Protein AF-A0A6L7WNU8-F1 (afdb_monomer_lite)

Structure (mmCIF, N/CA/C/O backbone):
data_AF-A0A6L7WNU8-F1
#
_entry.id   AF-A0A6L7WNU8-F1
#
loop_
_atom_site.group_PDB
_atom_site.id
_atom_site.type_symbol
_atom_site.label_atom_id
_atom_site.label_alt_id
_atom_site.label_comp_id
_atom_site.label_asym_id
_atom_site.label_entity_id
_atom_site.label_seq_id
_atom_site.pdbx_PDB_ins_code
_atom_site.Cartn_x
_atom_site.Cartn_y
_atom_site.Cartn_z
_atom_site.occupancy
_atom_site.B_iso_or_equiv
_atom_site.auth_seq_id
_atom_site.auth_comp_id
_atom_site.auth_asym_id
_atom_site.auth_atom_id
_atom_site.pdbx_PDB_model_num
ATOM 1 N N . MET A 1 1 ? -3.412 -7.242 -6.534 1.00 92.12 1 MET A N 1
ATOM 2 C CA . MET A 1 1 ? -2.063 -7.328 -7.131 1.00 92.12 1 MET A CA 1
ATOM 3 C C . MET A 1 1 ? -1.898 -6.147 -8.066 1.00 92.12 1 MET A C 1
ATOM 5 O O . MET A 1 1 ? -2.909 -5.659 -8.561 1.00 92.12 1 MET A O 1
ATOM 9 N N . PHE A 1 2 ? -0.665 -5.700 -8.271 1.00 95.94 2 PHE A N 1
ATOM 10 C CA . PHE A 1 2 ? -0.304 -4.591 -9.147 1.00 95.94 2 PHE A CA 1
ATOM 11 C C . PHE A 1 2 ? 0.845 -5.023 -10.057 1.00 95.94 2 PHE A C 1
ATOM 13 O O . PHE A 1 2 ? 1.655 -5.867 -9.668 1.00 95.94 2 PHE A O 1
ATOM 20 N N . SER A 1 3 ? 0.903 -4.447 -11.251 1.00 96.38 3 SER A N 1
ATOM 21 C CA . SER A 1 3 ? 1.944 -4.697 -12.242 1.00 96.38 3 SER A CA 1
ATOM 22 C C . SER A 1 3 ? 2.617 -3.397 -12.675 1.00 96.38 3 SER A C 1
ATOM 24 O O . SER A 1 3 ? 2.047 -2.311 -12.530 1.00 96.38 3 SER A O 1
ATOM 26 N N . PHE A 1 4 ? 3.823 -3.515 -13.227 1.00 93.62 4 PHE A N 1
ATOM 27 C CA . PHE A 1 4 ? 4.545 -2.421 -13.874 1.00 93.62 4 PHE A CA 1
ATOM 28 C C . PHE A 1 4 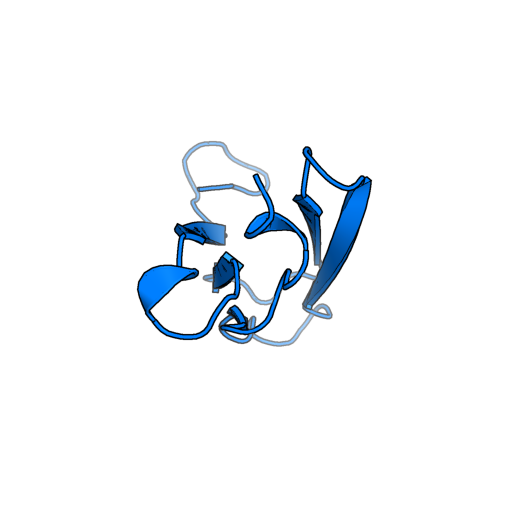? 4.789 -2.763 -15.342 1.00 93.62 4 PHE A C 1
ATOM 30 O O . PHE A 1 4 ? 5.060 -3.918 -15.662 1.00 93.62 4 PHE A O 1
ATOM 37 N N . PHE A 1 5 ? 4.748 -1.747 -16.211 1.00 94.12 5 PHE A N 1
ATOM 38 C CA . PHE A 1 5 ? 4.991 -1.800 -17.666 1.00 94.12 5 PHE A CA 1
ATOM 39 C C . PHE A 1 5 ? 4.018 -2.667 -18.484 1.00 94.12 5 PHE A C 1
ATOM 41 O O . PHE A 1 5 ? 3.512 -2.198 -19.500 1.00 94.12 5 PHE A O 1
ATOM 48 N N . ASP A 1 6 ? 3.736 -3.891 -18.040 1.00 95.56 6 ASP A N 1
ATOM 49 C CA . ASP A 1 6 ? 2.842 -4.856 -18.668 1.00 95.56 6 ASP A CA 1
ATOM 50 C C . ASP A 1 6 ? 1.802 -5.390 -17.670 1.00 95.56 6 ASP A C 1
ATOM 52 O O . ASP A 1 6 ? 2.058 -5.534 -16.476 1.00 95.56 6 ASP A O 1
ATOM 56 N N . GLY A 1 7 ? 0.597 -5.680 -18.159 1.00 95.19 7 GLY A N 1
ATOM 57 C CA . GLY A 1 7 ? -0.521 -6.132 -17.331 1.00 95.19 7 GLY A CA 1
ATOM 58 C C . GLY A 1 7 ? -0.393 -7.562 -16.802 1.00 95.19 7 GLY A C 1
ATOM 59 O O . GLY A 1 7 ? -1.089 -7.897 -15.853 1.00 95.19 7 GLY A O 1
ATOM 60 N N . ALA A 1 8 ? 0.453 -8.409 -17.395 1.00 94.50 8 ALA A N 1
ATOM 61 C CA . ALA A 1 8 ? 0.625 -9.805 -16.993 1.00 94.50 8 ALA A CA 1
ATOM 62 C C . ALA A 1 8 ? 1.824 -10.029 -16.054 1.00 94.50 8 ALA A C 1
ATOM 64 O O . ALA A 1 8 ? 1.962 -11.120 -15.498 1.00 94.50 8 ALA A O 1
ATOM 65 N N . ASN A 1 9 ? 2.677 -9.020 -15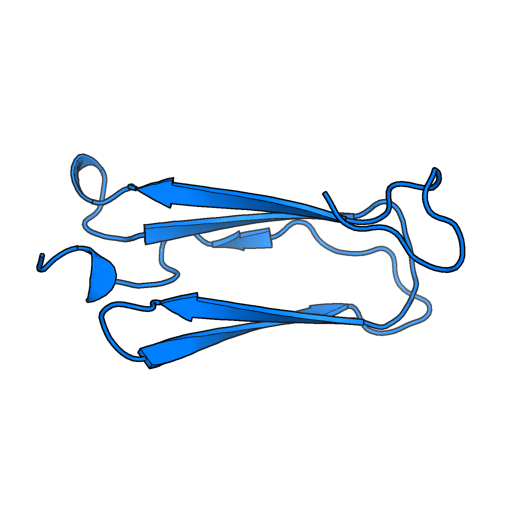.857 1.00 94.81 9 ASN A N 1
ATOM 66 C CA . ASN A 1 9 ? 3.838 -9.101 -14.977 1.00 94.81 9 ASN A CA 1
ATOM 67 C C . ASN A 1 9 ? 3.492 -8.599 -13.565 1.00 94.81 9 ASN A C 1
ATOM 69 O O . ASN A 1 9 ? 3.556 -7.403 -13.282 1.00 94.81 9 ASN A O 1
ATOM 73 N N . TRP A 1 10 ? 3.054 -9.496 -12.681 1.00 96.56 10 TRP A N 1
ATOM 74 C CA . TRP A 1 10 ? 2.698 -9.127 -11.309 1.00 96.56 10 TRP A CA 1
ATOM 75 C C . TRP A 1 10 ? 3.932 -8.789 -10.487 1.00 96.56 10 TRP A C 1
ATOM 77 O O . TRP A 1 10 ? 4.782 -9.642 -10.278 1.00 96.56 10 TRP A O 1
ATOM 87 N N . GLU A 1 11 ? 3.968 -7.567 -9.965 1.00 97.44 11 GLU A N 1
ATOM 88 C CA . GLU A 1 11 ? 5.138 -7.041 -9.264 1.00 97.44 11 GLU A CA 1
ATOM 89 C C . GLU A 1 11 ? 4.887 -6.827 -7.782 1.00 97.44 11 GLU A C 1
ATOM 91 O O . GLU A 1 11 ? 5.798 -6.994 -6.980 1.00 97.44 11 GLU A O 1
ATOM 96 N N . VAL A 1 12 ? 3.658 -6.469 -7.397 1.00 97.69 12 VAL A N 1
ATOM 97 C CA . VAL A 1 12 ? 3.319 -6.164 -6.004 1.00 97.69 12 VAL A CA 1
ATOM 98 C C . VAL A 1 12 ? 2.018 -6.853 -5.605 1.00 97.69 12 VAL A C 1
ATOM 100 O O . VAL A 1 12 ? 0.946 -6.632 -6.182 1.00 97.69 12 VAL A O 1
ATOM 103 N N . LEU A 1 13 ? 2.076 -7.650 -4.545 1.00 98.00 13 LEU A N 1
ATOM 104 C CA . LEU A 1 13 ? 0.907 -8.101 -3.802 1.00 98.00 13 LEU A CA 1
ATOM 105 C C . LEU A 1 13 ? 0.727 -7.200 -2.580 1.00 98.00 13 LEU A C 1
ATOM 107 O O . LEU A 1 13 ? 1.657 -7.041 -1.800 1.00 98.00 13 LEU A O 1
ATOM 111 N N . ILE A 1 14 ? -0.485 -6.682 -2.375 1.00 98.06 14 ILE A N 1
ATOM 112 C CA . ILE A 1 14 ? -0.888 -6.017 -1.130 1.00 98.06 14 ILE A CA 1
ATOM 113 C C . ILE A 1 14 ? -2.131 -6.706 -0.592 1.00 98.06 14 ILE A C 1
ATOM 115 O O . ILE A 1 14 ? -3.046 -7.026 -1.355 1.00 98.06 14 ILE A O 1
ATOM 119 N N . LYS A 1 15 ? -2.161 -6.918 0.723 1.00 97.62 15 LYS A N 1
ATOM 120 C CA . LYS A 1 15 ? -3.357 -7.316 1.467 1.00 97.62 15 LYS A CA 1
ATOM 121 C C . LYS A 1 15 ? -3.542 -6.388 2.662 1.00 97.62 15 LYS A C 1
ATOM 123 O O . LYS A 1 15 ? -2.581 -6.063 3.358 1.00 97.62 15 LYS A O 1
ATOM 128 N N . VAL A 1 16 ? -4.788 -6.006 2.905 1.00 98.06 16 VAL A N 1
ATOM 129 C CA . VAL A 1 16 ? -5.208 -5.256 4.090 1.00 98.06 16 VAL A CA 1
ATOM 130 C C . VAL A 1 16 ? -6.170 -6.148 4.860 1.00 98.06 16 VAL A C 1
ATOM 132 O O . VAL A 1 16 ? -7.073 -6.728 4.258 1.00 98.06 16 VAL A O 1
ATOM 135 N N . LEU A 1 17 ? -5.939 -6.323 6.159 1.00 98.12 17 LEU A N 1
ATOM 136 C CA . LEU A 1 17 ? -6.713 -7.235 7.001 1.00 98.12 17 LEU A CA 1
ATOM 137 C C . LEU A 1 17 ? -7.277 -6.501 8.215 1.00 98.12 17 LEU A C 1
ATOM 139 O O . LEU A 1 17 ? -6.609 -5.655 8.808 1.00 98.12 17 LEU A O 1
ATOM 143 N N . ASP A 1 18 ? -8.495 -6.869 8.598 1.00 96.94 18 ASP A N 1
ATOM 144 C CA . ASP A 1 18 ? -9.089 -6.468 9.870 1.00 96.94 18 ASP A CA 1
ATOM 145 C C . ASP A 1 18 ? -8.454 -7.291 11.001 1.00 96.94 18 ASP A C 1
ATOM 147 O O . ASP A 1 18 ? -8.751 -8.474 11.178 1.00 96.94 18 ASP A O 1
ATOM 151 N N . GLY A 1 19 ? -7.530 -6.668 11.731 1.00 97.31 19 GLY A N 1
ATOM 152 C CA . GLY A 1 19 ? -6.890 -7.229 12.918 1.00 97.31 19 GLY A CA 1
ATOM 153 C C . GLY A 1 19 ? -7.487 -6.705 14.224 1.00 97.31 19 GLY A C 1
ATOM 154 O O . GLY A 1 19 ? -6.884 -6.877 15.287 1.00 97.31 19 GLY A O 1
ATOM 155 N N . CYS A 1 20 ? -8.659 -6.062 14.185 1.00 96.69 20 CYS A N 1
ATOM 156 C CA . CYS A 1 20 ? -9.200 -5.335 15.330 1.00 96.69 20 CYS A CA 1
ATOM 157 C C . CYS A 1 20 ? -9.463 -6.253 16.530 1.00 96.69 20 CYS A C 1
ATOM 159 O O . CYS A 1 20 ? -9.155 -5.889 17.663 1.00 96.69 20 CYS A O 1
ATOM 161 N N . SER A 1 21 ? -9.943 -7.476 16.289 1.00 97.06 21 SER A N 1
ATOM 162 C CA . SER A 1 21 ? -10.155 -8.475 17.347 1.00 97.06 21 SER A CA 1
ATOM 163 C C . SER A 1 21 ? -8.860 -9.043 17.941 1.00 97.06 21 SER A C 1
ATOM 165 O O . SER A 1 21 ? -8.875 -9.536 19.066 1.00 97.06 21 SER A O 1
ATOM 167 N N . ALA A 1 22 ? -7.743 -8.976 17.210 1.00 97.88 22 ALA A N 1
ATOM 168 C CA . ALA A 1 22 ? -6.467 -9.546 17.627 1.00 97.88 22 ALA A CA 1
ATOM 169 C C . ALA A 1 22 ? -5.606 -8.546 18.415 1.00 97.88 22 ALA A C 1
ATOM 171 O O . ALA A 1 22 ? -5.022 -8.913 19.432 1.00 97.88 22 ALA A O 1
ATOM 172 N N . ASN A 1 23 ? -5.507 -7.293 17.957 1.00 97.75 23 ASN A N 1
ATOM 173 C CA . ASN A 1 23 ? -4.690 -6.265 18.618 1.00 97.75 23 ASN A CA 1
ATOM 174 C C . ASN A 1 23 ? -5.214 -4.824 18.458 1.00 97.75 23 ASN A C 1
ATOM 176 O O . ASN A 1 23 ? -4.477 -3.881 18.743 1.00 97.75 23 ASN A O 1
ATOM 180 N N . GLY A 1 24 ? -6.460 -4.636 18.011 1.00 96.75 24 GLY A N 1
ATOM 181 C CA . GLY A 1 24 ? -7.049 -3.304 17.840 1.00 96.75 24 GLY A CA 1
ATOM 182 C C . GLY A 1 24 ? -6.437 -2.494 16.695 1.00 96.75 24 GLY A C 1
ATOM 183 O O . GLY A 1 24 ? -6.383 -1.271 16.790 1.00 96.75 24 GLY A O 1
ATOM 184 N N . GLN A 1 25 ? -5.938 -3.159 15.649 1.00 97.69 25 GLN A N 1
ATOM 185 C CA . GLN A 1 25 ? -5.299 -2.513 14.500 1.00 97.69 25 GLN A CA 1
ATOM 186 C C . GLN A 1 25 ? -5.819 -3.093 13.184 1.00 97.69 25 GLN A C 1
ATOM 188 O O . GLN A 1 25 ? -6.021 -4.300 13.063 1.00 97.69 25 GLN A O 1
ATOM 193 N N . VAL A 1 26 ? -5.938 -2.256 12.157 1.00 98.12 26 VAL A N 1
ATOM 194 C CA . VAL A 1 26 ? -5.969 -2.723 10.764 1.00 98.12 26 VAL A CA 1
ATOM 195 C C . VAL A 1 26 ? -4.534 -2.988 10.316 1.00 98.12 26 VAL A C 1
ATOM 197 O O . VAL A 1 26 ? -3.629 -2.206 10.618 1.00 98.12 26 VAL A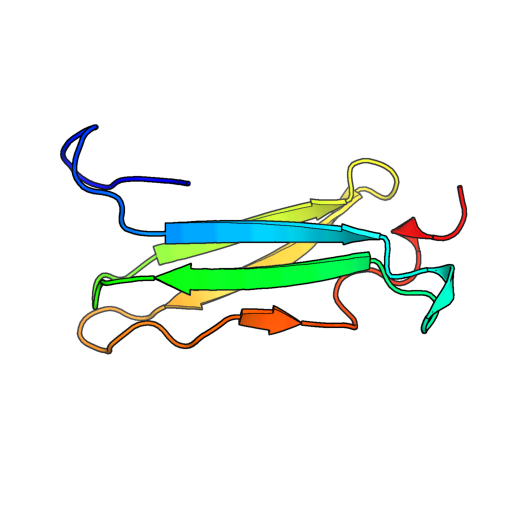 O 1
ATOM 200 N N . TRP A 1 27 ? -4.312 -4.100 9.618 1.00 98.62 27 TRP A N 1
ATOM 201 C CA . TRP A 1 27 ? -2.982 -4.553 9.210 1.00 98.62 27 TRP A CA 1
ATOM 202 C C . TRP A 1 27 ? -2.770 -4.367 7.715 1.00 98.62 27 TRP A C 1
ATOM 204 O O . TRP A 1 27 ? -3.680 -4.608 6.921 1.00 98.62 27 TRP A O 1
ATOM 214 N N . VAL A 1 28 ? -1.546 -4.027 7.324 1.00 98.75 28 VAL A N 1
ATOM 215 C CA . VAL A 1 28 ? -1.116 -3.957 5.927 1.00 98.75 28 VAL A CA 1
ATOM 216 C C . VAL A 1 28 ? 0.050 -4.911 5.730 1.00 98.75 28 VAL A C 1
ATOM 218 O O . VAL A 1 28 ? 1.053 -4.855 6.439 1.00 98.75 28 VAL A O 1
ATOM 221 N N . PHE A 1 29 ? -0.067 -5.776 4.730 1.00 98.69 29 PHE A N 1
ATOM 222 C CA . PHE A 1 29 ? 1.037 -6.611 4.290 1.00 98.69 29 PHE A CA 1
ATOM 223 C C . PHE A 1 29 ? 1.272 -6.456 2.802 1.00 98.69 29 PHE A C 1
ATOM 225 O O . PHE A 1 29 ? 0.346 -6.206 2.027 1.00 98.69 29 PHE A O 1
ATOM 232 N N . GLY A 1 30 ? 2.510 -6.707 2.408 1.00 98.19 30 GLY A N 1
ATOM 233 C CA . GLY A 1 30 ? 2.921 -6.625 1.028 1.00 98.19 30 GLY A CA 1
ATOM 234 C C . GLY A 1 30 ? 4.170 -7.431 0.748 1.00 98.19 30 GLY A C 1
ATOM 235 O O . GLY A 1 30 ? 5.005 -7.642 1.625 1.00 98.19 30 GLY A O 1
ATOM 236 N N . GLY A 1 31 ? 4.273 -7.882 -0.489 1.00 97.94 31 GLY A N 1
ATOM 237 C CA . GLY A 1 31 ? 5.469 -8.505 -1.028 1.00 97.94 31 GLY A CA 1
ATOM 238 C C . GLY A 1 31 ? 5.594 -8.125 -2.489 1.00 97.94 31 GLY A C 1
ATOM 239 O O . GLY A 1 31 ? 4.576 -8.044 -3.185 1.00 97.94 31 GLY A O 1
ATOM 240 N N . SER A 1 32 ? 6.827 -7.901 -2.925 1.00 97.75 32 SER A N 1
ATOM 241 C CA . SER A 1 32 ? 7.107 -7.504 -4.298 1.00 97.75 32 SER A CA 1
ATOM 242 C C . SER A 1 32 ? 8.260 -8.309 -4.878 1.00 97.75 32 SER A C 1
ATOM 244 O O . SER A 1 32 ? 9.158 -8.728 -4.150 1.00 97.75 32 SER A O 1
ATOM 246 N N . THR A 1 33 ? 8.227 -8.532 -6.186 1.00 96.50 33 THR A N 1
ATOM 247 C CA . THR A 1 33 ? 9.192 -9.357 -6.933 1.00 96.50 33 THR A CA 1
ATOM 248 C C . THR A 1 33 ? 10.134 -8.512 -7.786 1.00 96.50 33 THR A C 1
ATOM 250 O O . THR A 1 33 ? 10.565 -8.936 -8.852 1.00 96.50 33 THR A O 1
ATOM 253 N N . THR A 1 34 ? 10.460 -7.314 -7.3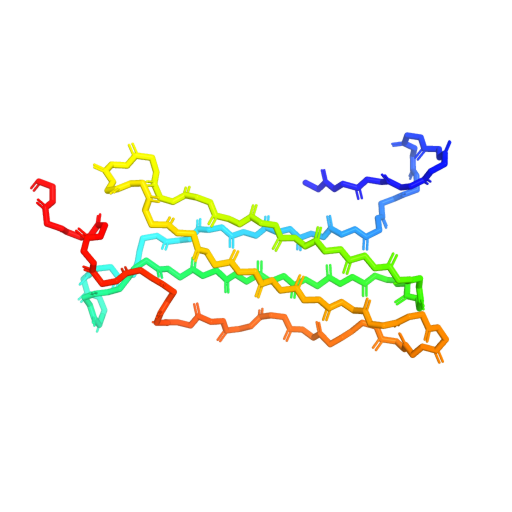01 1.00 96.38 34 THR A N 1
ATOM 254 C CA . THR A 1 34 ? 11.204 -6.292 -8.039 1.00 96.38 34 THR A CA 1
ATOM 255 C C . THR A 1 34 ? 12.242 -5.593 -7.161 1.00 96.38 34 THR A C 1
ATOM 257 O O . THR A 1 34 ? 12.146 -5.611 -5.930 1.00 96.38 34 THR A O 1
ATOM 260 N N . ASP A 1 35 ? 13.210 -4.950 -7.806 1.00 97.06 35 ASP A N 1
ATOM 261 C CA . ASP A 1 35 ? 14.161 -3.990 -7.241 1.00 97.06 35 ASP A CA 1
ATOM 262 C C . ASP A 1 35 ? 13.881 -2.539 -7.684 1.00 97.06 35 ASP A C 1
ATOM 264 O O . ASP A 1 35 ? 14.657 -1.626 -7.402 1.00 97.06 35 ASP A O 1
ATOM 268 N N . LEU A 1 36 ? 12.756 -2.298 -8.364 1.00 97.50 36 LEU A N 1
ATOM 269 C CA . LEU A 1 36 ? 12.367 -0.969 -8.824 1.00 97.50 36 LEU A CA 1
ATOM 270 C C . LEU A 1 36 ? 11.961 -0.059 -7.662 1.00 97.50 36 LEU A C 1
ATOM 272 O O . LEU A 1 36 ? 11.366 -0.493 -6.671 1.00 97.50 36 LEU A O 1
ATOM 276 N N . GLY A 1 37 ? 12.215 1.239 -7.829 1.00 97.75 37 GLY A N 1
ATOM 277 C CA . GLY A 1 37 ? 11.771 2.263 -6.891 1.00 97.75 37 GLY A CA 1
ATOM 278 C C . GLY A 1 37 ? 10.269 2.530 -7.007 1.00 97.75 37 GLY A C 1
ATOM 279 O O . GLY A 1 37 ? 9.768 2.813 -8.096 1.00 97.7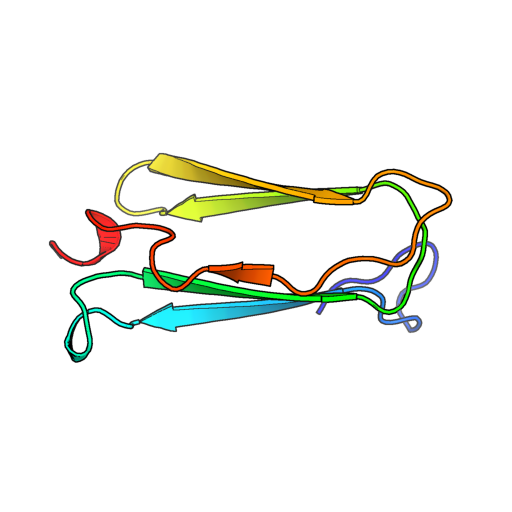5 37 GLY A O 1
ATOM 280 N N . TYR A 1 38 ? 9.544 2.481 -5.888 1.00 97.38 38 TYR A N 1
ATOM 281 C CA . TYR A 1 38 ? 8.110 2.782 -5.845 1.00 97.38 38 TYR A CA 1
ATOM 282 C C . TYR A 1 38 ? 7.646 3.238 -4.456 1.00 97.38 38 TYR A C 1
ATOM 284 O O . TYR A 1 38 ? 8.315 3.034 -3.440 1.00 97.38 38 TYR A O 1
ATOM 292 N N . VAL A 1 39 ? 6.447 3.824 -4.409 1.00 97.88 39 VAL A N 1
ATOM 293 C CA . VAL A 1 39 ? 5.748 4.188 -3.169 1.00 97.88 39 VAL A CA 1
ATOM 294 C C . VAL A 1 39 ? 4.345 3.601 -3.185 1.00 97.88 39 VAL A C 1
ATOM 296 O O . VAL A 1 39 ? 3.599 3.785 -4.144 1.00 97.88 39 VAL A O 1
ATOM 299 N N . ILE A 1 40 ? 3.976 2.932 -2.098 1.00 98.00 40 ILE A N 1
ATOM 300 C CA . ILE A 1 40 ? 2.626 2.443 -1.836 1.00 98.00 40 ILE A CA 1
ATOM 301 C C . ILE A 1 40 ? 2.014 3.334 -0.768 1.00 98.00 40 ILE A C 1
ATOM 303 O O . ILE A 1 40 ? 2.532 3.414 0.344 1.00 98.00 40 ILE A O 1
ATOM 307 N N . ARG A 1 41 ? 0.898 3.980 -1.103 1.00 98.25 41 ARG A N 1
ATOM 308 C CA . ARG A 1 41 ? 0.087 4.750 -0.159 1.00 98.25 41 ARG A CA 1
ATOM 309 C C . ARG A 1 41 ? -1.167 3.957 0.160 1.00 98.25 41 ARG A C 1
ATOM 311 O O . ARG A 1 41 ? -1.919 3.613 -0.748 1.00 98.25 41 ARG A O 1
ATOM 318 N N . VAL A 1 42 ? -1.378 3.667 1.436 1.00 98.25 42 VAL A N 1
ATOM 319 C CA . VAL A 1 42 ? -2.611 3.053 1.934 1.00 98.25 42 VAL A CA 1
ATOM 320 C C . VAL A 1 42 ? -3.355 4.107 2.734 1.00 98.25 42 VAL A C 1
ATOM 322 O O . VAL A 1 42 ? -2.783 4.684 3.654 1.00 98.25 42 VAL A O 1
ATOM 325 N N . GLU A 1 43 ? -4.603 4.366 2.364 1.00 98.19 43 GLU A N 1
ATOM 326 C CA . GLU A 1 43 ? -5.487 5.307 3.047 1.00 98.19 43 GLU A CA 1
ATOM 327 C C . GLU A 1 43 ? -6.593 4.534 3.762 1.00 98.19 43 GLU A C 1
ATOM 329 O O . GLU A 1 43 ? -7.296 3.724 3.152 1.00 98.19 43 GLU A O 1
ATOM 334 N N . ASP A 1 44 ? -6.746 4.782 5.058 1.00 97.38 44 ASP A N 1
ATOM 335 C CA . ASP A 1 44 ? -7.933 4.374 5.792 1.00 97.38 44 ASP A CA 1
ATOM 336 C C . ASP A 1 44 ? -9.086 5.312 5.418 1.00 97.38 44 ASP A C 1
ATOM 338 O O . ASP A 1 44 ? -9.161 6.449 5.881 1.00 97.38 44 ASP A O 1
ATOM 342 N N . THR A 1 45 ? -10.011 4.825 4.593 1.00 94.75 45 THR A N 1
ATOM 343 C CA . THR A 1 45 ? -11.133 5.620 4.073 1.00 94.75 45 THR A CA 1
ATOM 344 C C . THR A 1 45 ? -12.134 6.061 5.143 1.00 94.75 45 THR A C 1
ATOM 346 O O . THR A 1 45 ? -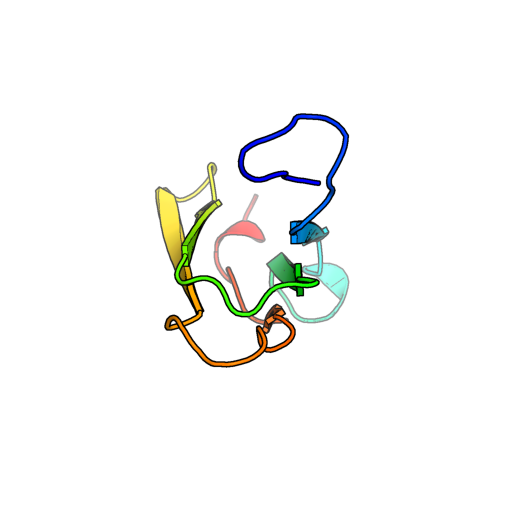12.988 6.894 4.855 1.00 94.75 45 THR A O 1
ATOM 349 N N . ALA A 1 46 ? -12.083 5.498 6.356 1.00 92.44 46 ALA A N 1
ATOM 350 C CA . ALA A 1 46 ? -12.943 5.925 7.459 1.00 92.44 46 ALA A CA 1
ATOM 351 C C . ALA A 1 46 ? -12.372 7.140 8.207 1.00 92.44 46 ALA A C 1
ATOM 353 O O . ALA A 1 46 ? -13.135 7.963 8.711 1.00 92.44 46 ALA A O 1
ATOM 354 N N . THR A 1 47 ? -11.044 7.254 8.284 1.00 95.88 47 THR A N 1
ATOM 355 C CA . THR A 1 47 ? -10.355 8.270 9.100 1.00 95.88 47 THR A CA 1
ATOM 356 C C . THR A 1 47 ? -9.564 9.285 8.272 1.00 95.88 47 THR A C 1
ATOM 358 O O . THR A 1 47 ? -9.208 10.346 8.781 1.00 95.88 47 THR A O 1
ATOM 361 N N . GLY A 1 48 ? -9.282 8.976 7.004 1.00 96.56 48 GLY A N 1
ATOM 362 C CA . GLY A 1 48 ? -8.384 9.733 6.130 1.00 96.56 48 GLY A CA 1
ATOM 363 C C . GLY A 1 48 ? -6.899 9.569 6.478 1.00 96.56 48 GLY A C 1
ATOM 364 O O . GLY A 1 48 ? -6.054 10.244 5.890 1.00 96.56 48 GLY A O 1
ATOM 365 N N . ALA A 1 49 ? -6.548 8.709 7.441 1.00 97.75 49 ALA A N 1
ATOM 366 C CA . ALA A 1 49 ? -5.158 8.457 7.802 1.00 97.75 49 ALA A CA 1
ATOM 367 C C . ALA A 1 49 ? -4.425 7.721 6.670 1.00 97.75 49 ALA A C 1
ATOM 369 O O . ALA A 1 49 ? -4.972 6.808 6.053 1.00 97.75 49 ALA A O 1
ATOM 370 N N . VAL A 1 50 ? -3.161 8.078 6.423 1.00 98.38 50 VAL A N 1
ATOM 371 C CA . VAL A 1 50 ? -2.349 7.500 5.341 1.00 98.38 50 VAL A CA 1
ATOM 372 C C . VAL A 1 50 ? -1.065 6.884 5.892 1.00 98.38 50 VAL A C 1
ATOM 374 O O . VAL A 1 50 ? -0.364 7.500 6.696 1.00 98.38 50 VAL A O 1
ATOM 377 N N . LYS A 1 51 ? -0.727 5.683 5.414 1.00 98.25 51 LYS A N 1
ATOM 378 C CA . LYS A 1 51 ? 0.585 5.041 5.576 1.00 98.25 51 LYS A CA 1
ATOM 379 C C . LYS A 1 51 ? 1.294 4.971 4.230 1.00 98.25 51 LYS A C 1
ATOM 381 O O . LYS A 1 51 ? 0.685 4.593 3.230 1.00 98.25 51 LYS A O 1
ATOM 386 N N . GLU A 1 52 ? 2.582 5.304 4.220 1.00 98.44 52 GLU A N 1
ATOM 387 C CA . GLU A 1 52 ? 3.440 5.162 3.044 1.00 98.44 52 GLU A CA 1
ATOM 388 C C . GLU A 1 52 ? 4.483 4.065 3.270 1.00 98.44 52 GLU A C 1
ATOM 390 O O . GLU A 1 52 ? 5.161 4.043 4.297 1.00 98.44 52 GLU A O 1
ATOM 395 N N . TYR A 1 53 ? 4.630 3.179 2.288 1.00 98.19 53 TYR A N 1
ATOM 396 C CA . TYR A 1 53 ? 5.674 2.159 2.236 1.00 98.19 53 TYR A CA 1
ATOM 397 C C . TYR A 1 53 ? 6.484 2.367 0.962 1.00 98.19 53 TYR A C 1
ATOM 399 O O . TYR A 1 53 ? 5.913 2.526 -0.118 1.00 98.19 53 TYR A O 1
ATOM 407 N N . ARG A 1 54 ? 7.810 2.382 1.076 1.00 97.75 54 ARG A N 1
ATOM 408 C CA . ARG A 1 54 ? 8.711 2.725 -0.026 1.00 97.75 54 ARG A CA 1
ATOM 409 C C . ARG A 1 54 ? 9.693 1.597 -0.287 1.00 97.75 54 ARG A C 1
ATOM 411 O O . ARG A 1 54 ? 10.232 1.033 0.661 1.00 97.75 54 ARG A O 1
ATOM 418 N N . ASN A 1 55 ? 9.944 1.335 -1.564 1.00 97.94 55 ASN A N 1
ATOM 419 C CA . ASN A 1 55 ? 11.168 0.686 -2.007 1.00 97.94 55 ASN A CA 1
ATOM 420 C C . ASN A 1 55 ? 12.023 1.722 -2.737 1.00 97.94 55 ASN A C 1
ATOM 422 O O . ASN A 1 55 ? 11.507 2.430 -3.605 1.00 97.94 55 ASN A O 1
ATOM 426 N N . GLU A 1 56 ? 13.295 1.832 -2.370 1.00 97.38 56 GLU A N 1
ATOM 427 C CA . GLU A 1 56 ? 14.260 2.595 -3.164 1.00 97.38 56 GLU A CA 1
ATOM 428 C C . GLU A 1 56 ? 14.711 1.741 -4.358 1.00 97.38 56 GLU A C 1
ATOM 430 O O . GLU A 1 56 ? 14.736 0.513 -4.239 1.00 97.38 56 GLU A O 1
ATOM 435 N N . PRO A 1 57 ? 15.034 2.351 -5.510 1.00 97.06 57 PRO A N 1
ATOM 436 C CA . PRO A 1 57 ? 15.523 1.601 -6.660 1.00 97.06 57 PRO A CA 1
ATOM 437 C C . PRO A 1 57 ? 16.851 0.896 -6.353 1.00 97.06 57 PRO A C 1
ATOM 439 O O . PRO A 1 57 ? 17.589 1.293 -5.450 1.00 97.06 57 PRO A O 1
ATOM 442 N N . ASP A 1 58 ? 17.148 -0.135 -7.142 1.00 97.25 58 ASP A N 1
ATOM 443 C CA . ASP A 1 58 ? 18.385 -0.923 -7.096 1.00 97.25 58 ASP A CA 1
ATOM 444 C C . ASP A 1 58 ? 18.558 -1.755 -5.807 1.00 97.25 58 ASP A C 1
ATOM 446 O O . ASP A 1 58 ? 19.640 -2.271 -5.517 1.00 97.25 58 ASP A O 1
ATOM 450 N N . SER A 1 59 ? 17.478 -1.930 -5.037 1.00 95.38 59 SER A N 1
ATOM 451 C CA . SER A 1 59 ? 17.408 -2.840 -3.893 1.00 95.38 59 SER A CA 1
ATOM 452 C C . SER A 1 59 ? 16.148 -3.700 -3.977 1.00 95.38 59 SER A C 1
ATOM 454 O O . SER A 1 59 ? 15.062 -3.155 -4.192 1.00 95.38 59 SER A O 1
ATOM 456 N N . PRO A 1 60 ? 16.242 -5.024 -3.735 1.00 96.81 60 PRO A N 1
ATOM 457 C CA . PRO A 1 60 ? 15.068 -5.877 -3.627 1.00 96.81 60 PRO A CA 1
ATOM 458 C C . PRO A 1 60 ? 14.073 -5.330 -2.606 1.00 96.81 60 PRO A C 1
ATOM 460 O O . PRO A 1 60 ? 14.447 -4.958 -1.488 1.00 96.81 60 PRO A O 1
ATOM 463 N N . ALA A 1 61 ? 12.802 -5.331 -2.986 1.00 97.19 61 ALA A N 1
ATOM 464 C CA . ALA A 1 61 ? 11.724 -4.886 -2.126 1.00 97.19 61 ALA A CA 1
ATOM 465 C C . ALA A 1 61 ? 11.621 -5.700 -0.829 1.00 97.19 61 ALA A C 1
ATOM 467 O O . ALA A 1 61 ? 11.476 -6.926 -0.839 1.00 97.19 61 ALA A O 1
ATOM 468 N N . ALA A 1 62 ? 11.616 -5.002 0.307 1.00 97.00 62 ALA A N 1
ATOM 469 C CA . ALA A 1 62 ? 11.338 -5.613 1.600 1.00 97.00 62 ALA A CA 1
ATOM 470 C C . ALA A 1 62 ? 9.851 -5.982 1.739 1.00 97.00 62 ALA A C 1
ATOM 472 O O . ALA A 1 62 ? 8.961 -5.286 1.243 1.00 97.00 62 ALA A O 1
ATOM 473 N N . SER A 1 63 ? 9.569 -7.055 2.480 1.00 97.75 63 SER A N 1
ATOM 474 C CA . SER A 1 63 ? 8.195 -7.405 2.840 1.00 97.75 63 SER A CA 1
ATOM 475 C C . SER A 1 63 ? 7.589 -6.351 3.764 1.00 97.75 63 SER A C 1
ATOM 477 O O . SER A 1 63 ? 8.197 -5.981 4.769 1.00 97.75 63 SER A O 1
ATOM 479 N N . ILE A 1 64 ? 6.354 -5.943 3.487 1.00 98.50 64 ILE A N 1
ATOM 480 C CA . ILE A 1 64 ? 5.556 -5.140 4.413 1.00 98.50 64 ILE A CA 1
ATOM 481 C C . ILE A 1 64 ? 4.825 -6.113 5.345 1.00 98.50 64 ILE A C 1
ATOM 483 O O . ILE A 1 64 ? 4.111 -7.007 4.884 1.00 98.50 64 ILE A O 1
ATOM 487 N N . THR A 1 65 ? 5.002 -5.948 6.655 1.00 98.50 65 THR A N 1
ATOM 488 C CA . THR A 1 65 ? 4.371 -6.771 7.703 1.00 98.50 65 THR A CA 1
ATOM 489 C C . THR A 1 65 ? 3.835 -5.895 8.836 1.00 98.50 65 THR A C 1
ATOM 491 O O . THR A 1 65 ? 4.127 -6.120 10.011 1.00 98.50 65 THR A O 1
ATOM 494 N N . ASP A 1 66 ? 3.109 -4.837 8.481 1.00 98.56 66 ASP A N 1
ATOM 495 C CA . ASP A 1 66 ? 2.652 -3.815 9.417 1.00 98.56 66 ASP A CA 1
ATOM 496 C C . ASP A 1 66 ? 1.337 -4.235 10.086 1.00 98.56 66 ASP A C 1
ATOM 498 O O . ASP A 1 66 ? 0.243 -4.046 9.552 1.00 98.56 66 ASP A O 1
ATOM 502 N N . ILE A 1 67 ? 1.452 -4.816 11.280 1.00 98.56 67 ILE A N 1
ATOM 503 C CA . ILE A 1 67 ? 0.311 -5.205 12.125 1.00 98.56 67 ILE A CA 1
ATOM 504 C C . ILE A 1 67 ? -0.198 -4.064 13.021 1.00 98.56 67 ILE A C 1
ATOM 506 O O . ILE A 1 67 ? -0.985 -4.301 13.938 1.00 98.56 67 ILE A O 1
ATOM 510 N N . ALA A 1 68 ? 0.274 -2.837 12.796 1.00 98.06 68 ALA A N 1
ATOM 511 C CA . ALA A 1 68 ? -0.107 -1.636 13.534 1.00 98.06 68 ALA A CA 1
ATOM 512 C C . ALA A 1 68 ? -0.344 -0.449 12.581 1.00 98.06 68 ALA A C 1
ATOM 514 O O . ALA A 1 68 ? -0.018 0.699 12.901 1.00 98.06 68 ALA A O 1
ATOM 515 N N . ALA A 1 69 ? -0.881 -0.730 11.388 1.00 98.31 69 ALA A N 1
ATOM 516 C CA . ALA A 1 69 ? -0.988 0.262 10.328 1.00 98.31 69 ALA A CA 1
ATOM 517 C C . ALA A 1 69 ? -2.012 1.354 10.678 1.00 98.31 69 ALA A C 1
ATOM 519 O O . ALA A 1 69 ? -1.688 2.538 10.580 1.00 98.31 69 ALA A O 1
ATOM 520 N N . PHE A 1 70 ? -3.212 0.976 11.136 1.00 98.00 70 PHE A N 1
ATOM 521 C CA . PHE A 1 70 ? -4.253 1.944 11.504 1.00 98.00 70 PHE A CA 1
ATOM 522 C C . PHE A 1 70 ? -4.994 1.540 12.789 1.00 98.00 70 PHE A C 1
ATOM 524 O O . PHE A 1 70 ? -5.812 0.617 12.747 1.00 98.00 70 PHE A O 1
ATOM 531 N N . PRO A 1 71 ? -4.768 2.243 13.916 1.00 94.81 71 PRO A N 1
ATOM 532 C CA . PRO A 1 71 ? -5.490 1.982 15.164 1.00 94.81 71 PRO A CA 1
ATOM 533 C C . PRO A 1 71 ? -6.927 2.510 15.133 1.00 94.81 71 PRO A C 1
ATOM 535 O O . PRO A 1 71 ? -7.845 1.889 15.667 1.00 94.81 71 PRO A O 1
ATOM 538 N N . ASP A 1 72 ? -7.142 3.661 14.498 1.00 95.56 72 ASP A N 1
ATOM 539 C CA . ASP A 1 72 ? -8.440 4.340 14.520 1.00 95.56 72 ASP A CA 1
ATOM 540 C C . ASP A 1 72 ? -9.458 3.700 13.561 1.00 95.56 72 ASP A C 1
ATOM 542 O O . ASP A 1 72 ? -10.659 3.771 13.816 1.00 95.56 72 ASP A O 1
ATOM 546 N N . GLY A 1 73 ? -8.994 2.968 12.540 1.00 92.38 73 GLY A N 1
ATOM 547 C CA . GLY A 1 73 ? -9.841 2.225 11.596 1.00 92.38 73 GLY A CA 1
ATOM 548 C C . GLY A 1 73 ? -10.658 1.084 12.222 1.00 92.38 73 GLY A C 1
ATOM 549 O O . GLY A 1 73 ? -11.555 0.536 11.573 1.00 92.38 73 GLY A O 1
ATOM 550 N N . CYS A 1 74 ? -10.375 0.745 13.485 1.00 93.25 74 CYS A N 1
ATOM 551 C CA . CYS A 1 74 ? -11.127 -0.219 14.288 1.00 93.25 74 CYS A CA 1
ATOM 552 C C . CYS A 1 74 ? -12.312 0.386 15.054 1.00 93.25 74 CYS A C 1
ATOM 554 O O . CYS A 1 74 ? -13.129 -0.363 15.584 1.00 93.25 74 CYS A O 1
ATOM 556 N N . ARG A 1 75 ? -12.431 1.718 15.140 1.00 87.31 75 ARG A N 1
ATOM 557 C CA . ARG A 1 75 ? -13.489 2.403 15.912 1.00 87.31 75 ARG A CA 1
ATOM 558 C C . ARG A 1 75 ? -14.782 2.628 15.112 1.00 87.31 75 ARG A C 1
ATOM 560 O O . ARG A 1 75 ? -15.386 3.691 15.229 1.00 87.31 75 ARG A O 1
ATOM 567 N N . ARG A 1 76 ? -15.160 1.665 14.271 1.00 69.88 76 ARG A N 1
ATOM 568 C CA . ARG A 1 76 ? -16.341 1.770 13.398 1.00 69.88 76 ARG A CA 1
ATOM 569 C C . ARG A 1 76 ? -17.653 1.686 14.167 1.00 69.88 76 ARG A C 1
ATOM 571 O O . ARG A 1 76 ? -17.693 0.952 15.179 1.00 69.88 76 ARG A O 1
#

Radius of gyration: 13.58 Å; chains: 1; bounding box: 35×20×37 Å

Foldseek 3Di:
DDDPPDPVHFFKDKDWDPCCVPPQAIWIKMAGPFQAWDKDWDALPVPRDIDIDIHHHPGHDDIGTGRHGGNCSSVD

pLDDT: mean 96.5, std 3.62, range [69.88, 98.75]

Secondary structure (DSSP, 8-state):
-EESSSTT-EEEEEEEEEEHHHHSEEEEEEEES----EEEEEE-TTT--EEEEEE-TTSPPPPEEEEEEESGGG--

Sequence (76 aa):
MFSFFDGANWEVLIKVLDGCSANGQVWVFGGSTTDLGYVIRVEDTATGAVKEYRNEPDSPAASITDIAAFPDGCRR